Protein AF-A0AAJ7RXG4-F1 (afdb_monomer)

Radius of gyration: 23.68 Å; Cα contacts (8 Å, |Δi|>4): 28; chains: 1; bounding box: 60×57×59 Å

Mean predicted aligned error: 17.26 Å

Sequence (109 aa):
MSTLLSLLDLDSPRGDGVRIKSPKPQVDAIGSPKNNESSVVQSTYTDCRNLMRKAYARKGLDVSSIDILLASLAENTYKQYDSVVRKWCLFCDSNNLHIFNSVTSRRRG

pLDDT: mean 70.31, std 23.73, range [33.72, 97.75]

Secondary structure (DSSP, 8-state):
---------------------PPPP----------------------HHHHHHHHHHHTT--HHHHHHHHHTS-HHHHHHHHHHHHHHHHHHHHTT--TT---------

Foldseek 3Di:
DDDDPDDDDDDDDDDDDDDDDDDDDDDDDDDDDDDDDPPLPLPPDDAQLVVQLVLVVVVVDDNVVSVVVSVPDDPVNRVVSRVVLNVLSVVCVVVVHDSNDDPPPPPDD

Solvent-accessible surface area (backbone atoms only — not comparable to full-atom values): 7680 Å² total; per-residue (Å²): 134,86,80,85,91,84,80,81,78,93,81,87,84,81,86,82,87,82,80,88,81,85,81,81,90,82,89,81,82,90,88,82,89,90,78,94,67,85,71,77,74,79,69,73,87,84,52,52,65,62,50,50,50,53,54,43,46,76,71,69,50,53,69,70,58,48,52,53,58,56,67,71,53,51,72,68,56,50,57,57,45,34,58,55,48,51,52,50,47,54,51,22,63,77,65,77,44,56,88,89,58,77,84,74,81,75,79,81,124

Structure (mmCIF, N/CA/C/O backbone):
data_AF-A0AAJ7RXG4-F1
#
_entry.id   AF-A0AAJ7RXG4-F1
#
loop_
_atom_site.group_PDB
_atom_site.id
_atom_site.type_symbol
_atom_site.label_atom_id
_atom_site.label_alt_id
_atom_site.label_comp_id
_atom_site.label_asym_id
_atom_site.label_entity_id
_atom_site.label_seq_id
_atom_site.pdbx_PDB_ins_code
_atom_site.Cartn_x
_atom_site.Cartn_y
_atom_site.Cartn_z
_atom_site.occupancy
_atom_site.B_iso_or_equiv
_atom_site.auth_seq_id
_atom_site.auth_comp_id
_atom_site.auth_asym_id
_atom_site.auth_atom_id
_atom_site.pdbx_PDB_model_num
ATOM 1 N N . MET A 1 1 ? -14.995 27.131 38.176 1.00 43.25 1 MET A N 1
ATOM 2 C CA . MET A 1 1 ? -14.536 27.555 36.838 1.00 43.25 1 MET A CA 1
ATOM 3 C C . MET A 1 1 ? -14.743 26.358 35.908 1.00 43.25 1 MET A C 1
ATOM 5 O O . MET A 1 1 ? -13.931 25.450 35.941 1.00 43.25 1 MET A O 1
ATOM 9 N N . SER A 1 2 ? -15.961 26.119 35.402 1.00 40.09 2 SER A N 1
ATOM 10 C CA . SER A 1 2 ? -16.450 26.601 34.086 1.00 40.09 2 SER A CA 1
ATOM 11 C C . SER A 1 2 ? -15.455 26.293 32.958 1.00 40.09 2 SER A C 1
ATOM 13 O O . SER A 1 2 ? -14.318 26.729 33.053 1.00 40.09 2 SER A O 1
ATOM 15 N N . THR A 1 3 ? -15.786 25.589 31.873 1.00 40.88 3 THR A N 1
ATOM 16 C CA . THR A 1 3 ? -17.107 25.255 31.311 1.00 40.88 3 THR A CA 1
ATOM 17 C C . THR A 1 3 ? -16.934 24.196 30.206 1.00 40.88 3 THR A C 1
ATOM 19 O O . THR A 1 3 ? -16.034 24.322 29.387 1.00 40.88 3 THR A O 1
ATOM 22 N N . LEU A 1 4 ? -17.853 23.225 30.178 1.00 40.03 4 LEU A N 1
ATOM 23 C CA . LEU A 1 4 ? -18.552 22.699 28.991 1.00 40.03 4 LEU A CA 1
ATOM 24 C C . LEU A 1 4 ? -17.734 22.091 27.831 1.00 40.03 4 LEU A C 1
ATOM 26 O O . LEU A 1 4 ? -17.348 22.784 26.896 1.00 40.03 4 LEU A O 1
ATOM 30 N N . LEU A 1 5 ? -17.703 20.755 27.781 1.00 43.31 5 LEU A N 1
ATOM 31 C CA . LEU A 1 5 ? -17.944 20.034 26.526 1.00 43.31 5 LEU A CA 1
ATOM 32 C C . LEU A 1 5 ? -19.260 19.255 26.659 1.00 43.31 5 LEU A C 1
ATOM 34 O O . LEU A 1 5 ? -19.288 18.081 27.015 1.00 43.31 5 LEU A O 1
ATOM 38 N N . SER A 1 6 ? -20.356 19.963 26.402 1.00 49.28 6 SER A N 1
ATOM 39 C CA . SER A 1 6 ? -21.648 19.383 26.041 1.00 49.28 6 SER A CA 1
ATOM 40 C C . SER A 1 6 ? -21.766 19.472 24.522 1.00 49.28 6 SER A C 1
ATOM 42 O O . SER A 1 6 ? -22.043 20.557 24.029 1.00 49.28 6 SER A O 1
ATOM 44 N N . LEU A 1 7 ? -21.509 18.382 23.796 1.00 43.09 7 LEU A N 1
ATOM 45 C CA . LEU A 1 7 ? -21.847 18.153 22.377 1.00 43.09 7 LEU A CA 1
ATOM 46 C C . LEU A 1 7 ? -21.646 16.641 22.118 1.00 43.09 7 LEU A C 1
ATOM 48 O O . LEU A 1 7 ? -20.584 16.134 22.457 1.00 43.09 7 LEU A O 1
ATOM 52 N N . LEU A 1 8 ? -22.533 15.837 21.536 1.00 47.38 8 LEU A N 1
ATOM 53 C CA . LEU A 1 8 ? -23.825 16.030 20.884 1.00 47.38 8 LEU A CA 1
ATOM 54 C C . LEU A 1 8 ? -24.497 14.646 20.768 1.00 47.38 8 LEU A C 1
ATOM 56 O O . LEU A 1 8 ? -23.826 13.638 20.553 1.00 47.38 8 LEU A O 1
ATOM 60 N N . ASP A 1 9 ? -25.812 14.677 20.932 1.00 43.00 9 ASP A N 1
ATOM 61 C CA . ASP A 1 9 ? -26.889 13.784 20.499 1.00 43.00 9 ASP A CA 1
ATOM 62 C C . ASP A 1 9 ? -26.617 12.385 19.913 1.00 43.00 9 ASP A C 1
ATOM 64 O O . ASP A 1 9 ? -26.064 12.188 18.831 1.00 43.00 9 ASP A O 1
ATOM 68 N N . LEU A 1 10 ? -27.234 11.418 20.601 1.00 44.62 10 LEU A N 1
ATOM 69 C CA . LEU A 1 10 ? -27.997 10.332 19.991 1.00 44.62 10 LEU A CA 1
ATOM 70 C C . LEU A 1 10 ? -28.967 10.910 18.940 1.00 44.62 10 LEU A C 1
ATOM 72 O O . LEU A 1 10 ? -29.930 11.572 19.310 1.00 44.62 10 LEU A O 1
ATOM 76 N N . ASP A 1 11 ? -28.796 10.563 17.667 1.00 33.72 11 ASP A N 1
ATOM 77 C CA . ASP A 1 11 ? -29.942 10.144 16.862 1.00 33.72 11 ASP A CA 1
ATOM 78 C C . ASP A 1 11 ? -29.513 9.158 15.776 1.00 33.72 11 ASP A C 1
ATOM 80 O O . ASP A 1 11 ? -28.559 9.358 15.024 1.00 33.72 11 ASP A O 1
ATOM 84 N N . SER A 1 12 ? -30.243 8.055 15.735 1.00 49.59 12 SER A N 1
ATOM 85 C CA . SER A 1 12 ? -30.203 7.057 14.685 1.00 49.59 12 SER A CA 1
ATOM 86 C C . SER A 1 12 ? -31.565 7.099 14.014 1.00 49.59 12 SER A C 1
ATOM 88 O O . SER A 1 12 ? -32.543 6.694 14.647 1.00 49.59 12 SER A O 1
ATOM 90 N N . PRO A 1 13 ? -31.647 7.468 12.728 1.00 48.03 13 PRO A N 1
ATOM 91 C CA . PRO A 1 13 ? -32.799 7.117 11.929 1.00 48.03 13 PRO A CA 1
ATOM 92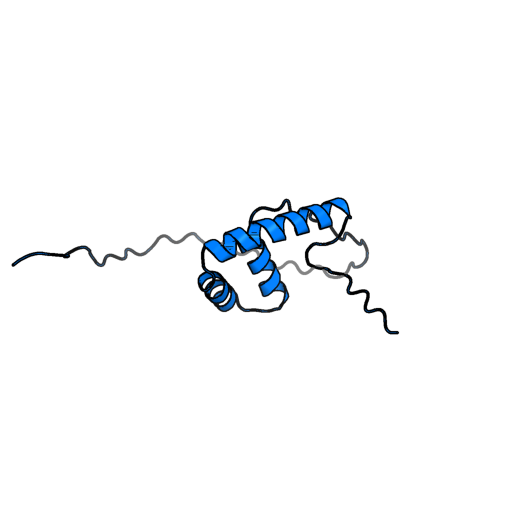 C C . PRO A 1 13 ? -32.467 5.995 10.949 1.00 48.03 13 PRO A C 1
ATOM 94 O O . PRO A 1 13 ? -31.557 6.040 10.121 1.00 48.03 13 PRO A O 1
ATOM 97 N N . ARG A 1 14 ? -33.287 4.963 11.109 1.00 39.12 14 ARG A N 1
ATOM 98 C CA . ARG A 1 14 ? -33.519 3.810 10.251 1.00 39.12 14 ARG A CA 1
ATOM 99 C C . ARG A 1 14 ? -33.932 4.224 8.837 1.00 39.12 14 ARG A C 1
ATOM 101 O O . ARG A 1 14 ? -34.779 5.093 8.684 1.00 39.12 14 ARG A O 1
ATOM 108 N N . GLY A 1 15 ? -33.507 3.404 7.877 1.00 38.25 15 GLY A N 1
ATOM 109 C CA . GLY A 1 15 ? -34.351 2.965 6.766 1.00 38.25 15 GLY A CA 1
ATOM 110 C C . GLY A 1 15 ? -34.218 3.752 5.470 1.00 38.25 15 GLY A C 1
ATOM 111 O O . GLY A 1 15 ? -34.704 4.863 5.371 1.00 38.25 15 GLY A O 1
ATOM 112 N N . ASP A 1 16 ? -33.679 3.094 4.445 1.00 40.72 16 ASP A N 1
ATOM 113 C CA . ASP A 1 16 ? -34.466 2.878 3.232 1.00 40.72 16 ASP A CA 1
ATOM 114 C C . ASP A 1 16 ? -34.003 1.604 2.523 1.00 40.72 16 ASP A C 1
ATOM 116 O O . ASP A 1 16 ? -32.834 1.408 2.187 1.00 40.72 16 ASP A O 1
ATOM 120 N N . GLY A 1 17 ? -34.948 0.677 2.380 1.00 39.00 17 GLY A N 1
ATOM 121 C CA . GLY A 1 17 ? -34.746 -0.596 1.716 1.00 39.00 17 GLY A CA 1
ATOM 122 C C . GLY A 1 17 ? -34.742 -0.431 0.203 1.00 39.00 17 GLY A C 1
ATOM 123 O O . GLY A 1 17 ? -35.664 0.140 -0.372 1.00 39.00 17 GLY A O 1
ATOM 124 N N . VAL A 1 18 ? -33.760 -1.039 -0.463 1.00 40.97 18 VAL A N 1
ATOM 125 C CA . VAL A 1 18 ? -33.812 -1.265 -1.910 1.00 40.97 18 VAL A CA 1
ATOM 126 C C . VAL A 1 18 ? -33.827 -2.763 -2.196 1.00 40.97 18 VAL A C 1
ATOM 128 O O . VAL A 1 18 ? -32.827 -3.471 -2.194 1.00 40.97 18 VAL A O 1
ATOM 131 N N . ARG A 1 19 ? -35.068 -3.207 -2.383 1.00 42.22 19 ARG A N 1
ATOM 132 C CA . ARG A 1 19 ? -35.603 -4.293 -3.207 1.00 42.22 19 ARG A CA 1
ATOM 133 C C . ARG A 1 19 ? -34.622 -5.264 -3.885 1.00 42.22 19 ARG A C 1
ATOM 135 O O . ARG A 1 19 ? -33.935 -4.957 -4.853 1.00 42.22 19 ARG A O 1
ATOM 142 N N . ILE A 1 20 ? -34.790 -6.510 -3.455 1.00 38.28 20 ILE A N 1
ATOM 143 C CA . ILE A 1 20 ? -34.426 -7.781 -4.081 1.00 38.28 20 ILE A CA 1
ATOM 144 C C . ILE A 1 20 ? -34.809 -7.825 -5.571 1.00 38.28 20 ILE A C 1
ATOM 146 O O . ILE A 1 20 ? -35.974 -7.628 -5.929 1.00 38.28 20 ILE A O 1
ATOM 150 N N . LYS A 1 21 ? -33.861 -8.248 -6.414 1.00 39.31 21 LYS A N 1
ATOM 151 C CA . LYS A 1 21 ? -34.142 -9.166 -7.526 1.00 39.31 21 LYS A CA 1
ATOM 152 C C . LYS A 1 21 ? -33.101 -10.281 -7.529 1.00 39.31 21 LYS A C 1
ATOM 154 O O . LYS A 1 21 ? -31.976 -10.091 -7.971 1.00 39.31 21 LYS A O 1
ATOM 159 N N . SER A 1 22 ? -33.506 -11.445 -7.035 1.00 39.97 22 SER A N 1
ATOM 160 C CA . SER A 1 22 ? -32.857 -12.724 -7.311 1.00 39.97 22 SER A CA 1
ATOM 161 C C . SER A 1 22 ? -33.079 -13.104 -8.779 1.00 39.97 22 SER A C 1
ATOM 163 O O . SER A 1 22 ? -34.223 -13.064 -9.237 1.00 39.97 22 SER A O 1
ATOM 165 N N . PRO A 1 23 ? -32.047 -13.566 -9.493 1.00 36.88 23 PRO A N 1
ATOM 166 C CA . PRO A 1 23 ? -32.228 -14.507 -10.590 1.00 36.88 23 PRO A CA 1
ATOM 167 C C . PRO A 1 23 ? -31.989 -15.937 -10.087 1.00 36.88 23 PRO A C 1
ATOM 169 O O . PRO A 1 23 ? -31.020 -16.216 -9.385 1.00 36.88 23 PRO A O 1
ATOM 172 N N . LYS A 1 24 ? -32.925 -16.829 -10.422 1.00 38.56 24 LYS A N 1
ATOM 173 C CA . LYS A 1 24 ? -32.872 -18.282 -10.196 1.00 38.56 24 LYS A CA 1
ATOM 174 C C . LYS A 1 24 ? -31.747 -18.945 -11.021 1.00 38.56 24 LYS A C 1
ATOM 176 O O . LYS A 1 24 ? -31.316 -18.362 -12.013 1.00 38.56 24 LYS A O 1
ATOM 181 N N . PRO A 1 25 ? -31.295 -20.152 -10.631 1.00 43.06 25 PRO A N 1
ATOM 182 C CA . PRO A 1 25 ? -30.120 -20.811 -11.195 1.00 43.06 25 PRO A CA 1
ATOM 183 C C . PRO A 1 25 ? -30.421 -21.425 -12.568 1.00 43.06 25 PRO A C 1
ATOM 185 O O . PRO A 1 25 ? -31.416 -22.132 -12.720 1.00 43.06 25 PRO A O 1
ATOM 188 N N . GLN A 1 26 ? -29.537 -21.204 -13.542 1.00 39.12 26 GLN A N 1
ATOM 189 C CA . GLN A 1 26 ? -29.452 -22.034 -1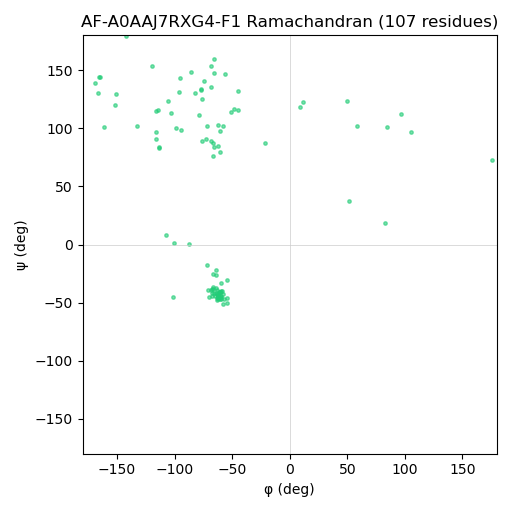4.745 1.00 39.12 26 GLN A CA 1
ATOM 190 C C . GLN A 1 26 ? -28.250 -22.965 -14.607 1.00 39.12 26 GLN A C 1
ATOM 192 O O . GLN A 1 26 ? -27.103 -22.530 -14.518 1.00 39.12 26 GLN A O 1
ATOM 197 N N . VAL A 1 27 ? -28.565 -24.253 -14.510 1.00 50.97 27 VAL A N 1
ATOM 198 C CA . VAL A 1 27 ? -27.634 -25.374 -14.528 1.00 50.97 27 VAL A CA 1
ATOM 199 C C . VAL A 1 27 ? -27.558 -25.884 -15.961 1.00 50.97 27 VAL A C 1
ATOM 201 O O . VAL A 1 27 ? -28.411 -26.653 -16.376 1.00 50.97 27 VAL A O 1
ATOM 204 N N . ASP A 1 28 ? -26.537 -25.473 -16.704 1.00 41.56 28 ASP A N 1
ATOM 205 C CA . ASP A 1 28 ? -26.146 -26.165 -17.931 1.00 41.56 28 ASP A CA 1
ATOM 206 C C . ASP A 1 28 ? -24.743 -26.723 -17.718 1.00 41.56 28 ASP A C 1
ATOM 208 O O . ASP A 1 28 ? -23.774 -26.010 -17.447 1.00 41.56 28 ASP A O 1
ATOM 212 N N . ALA A 1 29 ? -24.676 -28.048 -17.718 1.00 46.88 29 ALA A N 1
ATOM 213 C CA . ALA A 1 29 ? -23.483 -28.808 -17.431 1.00 46.88 29 ALA A CA 1
ATOM 214 C C . ALA A 1 29 ? -22.625 -28.987 -18.696 1.00 46.88 29 ALA A C 1
ATOM 216 O O . ALA A 1 29 ? -23.142 -29.197 -19.788 1.00 46.88 29 ALA A O 1
ATOM 217 N N . ILE A 1 30 ? -21.311 -29.054 -18.456 1.00 43.00 30 ILE A N 1
ATOM 218 C CA . ILE A 1 30 ? -20.274 -29.731 -19.254 1.00 43.00 30 ILE A CA 1
ATOM 219 C C . ILE A 1 30 ? -19.704 -28.933 -20.438 1.00 43.00 30 ILE A C 1
ATOM 221 O O . ILE A 1 30 ? -20.225 -28.914 -21.546 1.00 43.00 30 ILE A O 1
ATOM 225 N N . GLY A 1 31 ? -18.513 -28.378 -20.191 1.00 35.09 31 GLY A N 1
ATOM 226 C CA . GLY A 1 31 ? -17.611 -27.862 -21.216 1.00 35.09 31 GLY A CA 1
ATOM 22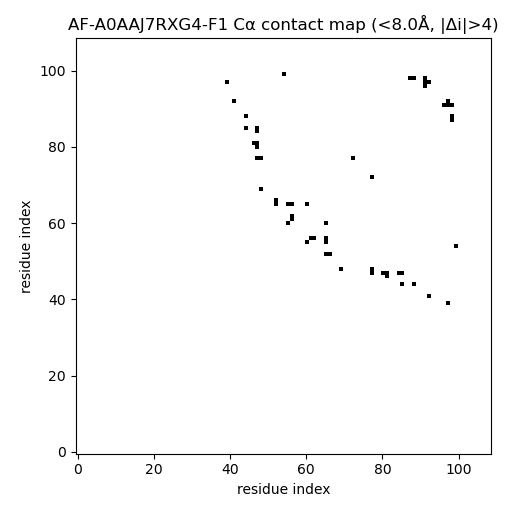7 C C . GLY A 1 31 ? -16.372 -27.191 -20.621 1.00 35.09 31 GLY A C 1
ATOM 228 O O . GLY A 1 31 ? -16.247 -25.976 -2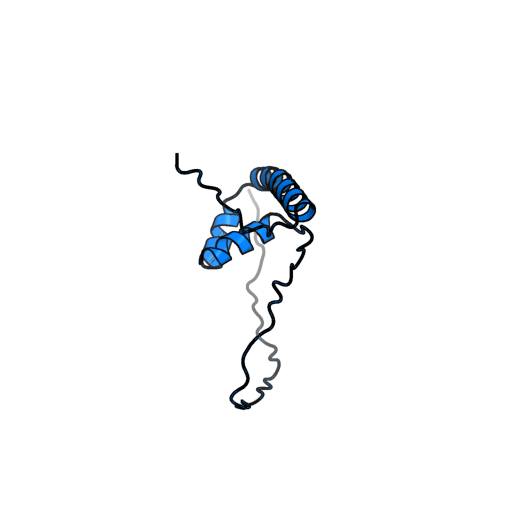0.642 1.00 35.09 31 GLY A O 1
ATOM 229 N N . SER A 1 32 ? -15.446 -27.971 -20.069 1.00 40.62 32 SER A N 1
ATOM 230 C CA . SER A 1 32 ? -14.043 -27.557 -19.893 1.00 40.62 32 SER A CA 1
ATOM 231 C C . SER A 1 32 ? -13.175 -28.542 -20.684 1.00 40.62 32 SER A C 1
ATOM 233 O O . SER A 1 32 ? -13.602 -29.694 -20.792 1.00 40.62 32 SER A O 1
ATOM 235 N N . PRO A 1 33 ? -11.965 -28.189 -21.176 1.00 50.38 33 PRO A N 1
ATOM 236 C CA . PRO A 1 33 ? -11.124 -27.076 -20.714 1.00 50.38 33 PRO A CA 1
ATOM 237 C C . PRO A 1 33 ? -10.353 -26.301 -21.821 1.00 50.38 33 PRO A C 1
ATOM 239 O O . PRO A 1 33 ? -10.294 -26.711 -22.975 1.00 50.38 33 PRO A O 1
ATOM 242 N N . LYS A 1 34 ? -9.610 -25.279 -21.361 1.00 41.81 34 LYS A N 1
ATOM 243 C CA . LYS A 1 34 ? -8.352 -24.704 -21.900 1.00 41.81 34 LYS A CA 1
ATOM 244 C C . LYS A 1 34 ? -8.437 -23.354 -22.616 1.00 41.81 34 LYS A C 1
ATOM 246 O O . LYS A 1 34 ? -8.506 -23.290 -23.836 1.00 41.81 34 LYS A O 1
ATOM 251 N N . ASN A 1 35 ? -8.142 -22.311 -21.844 1.00 36.59 35 ASN A N 1
ATOM 252 C CA . ASN A 1 35 ? -7.171 -21.288 -22.223 1.00 36.59 35 ASN A CA 1
ATOM 253 C C . ASN A 1 35 ? -6.697 -20.502 -20.986 1.00 36.59 35 ASN A C 1
ATOM 255 O O . ASN A 1 35 ? -7.372 -19.657 -20.414 1.00 36.59 35 ASN A O 1
ATOM 259 N N . ASN A 1 36 ? -5.503 -20.893 -20.556 1.00 48.62 36 ASN A N 1
ATOM 260 C CA . ASN A 1 36 ? -4.428 -20.069 -20.024 1.00 48.62 36 ASN A CA 1
ATOM 261 C C . ASN A 1 36 ? -4.479 -18.583 -20.422 1.00 48.62 36 ASN A C 1
ATOM 263 O O . ASN A 1 36 ? -3.766 -18.151 -21.320 1.00 48.62 36 ASN A O 1
ATOM 267 N N . GLU A 1 37 ? -5.189 -17.775 -19.652 1.00 44.88 37 GLU A N 1
ATOM 268 C CA . GLU A 1 37 ? -4.832 -16.371 -19.500 1.00 44.88 37 GLU A CA 1
ATOM 269 C C . GLU A 1 37 ? -4.470 -16.147 -18.040 1.00 44.88 37 GLU A C 1
ATOM 271 O O . GLU A 1 37 ? -5.298 -15.822 -17.189 1.00 44.88 37 GLU A O 1
ATOM 276 N N . SER A 1 38 ? -3.178 -16.305 -17.739 1.00 48.94 38 SER A N 1
ATOM 277 C CA . SER A 1 38 ? -2.564 -15.473 -16.714 1.00 48.94 38 SER A CA 1
ATOM 278 C C . SER A 1 38 ? -2.696 -14.036 -17.210 1.00 48.94 38 SER A C 1
ATOM 280 O O . SER A 1 38 ? -1.777 -13.497 -17.823 1.00 48.94 38 SER A O 1
ATOM 282 N N . SER A 1 39 ? -3.883 -13.455 -17.036 1.00 46.91 39 SER A N 1
ATOM 283 C CA . SER A 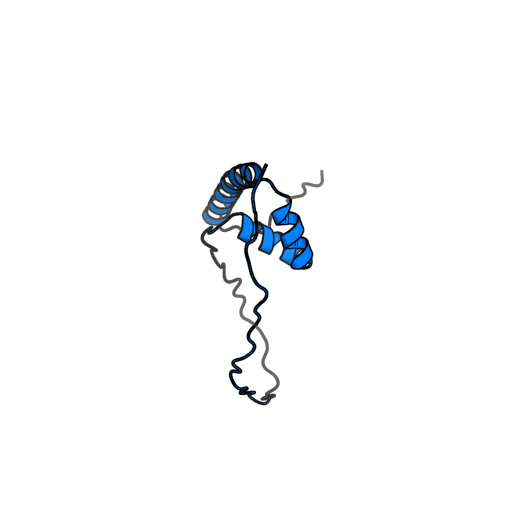1 39 ? -4.104 -12.038 -17.240 1.00 46.91 39 SER A CA 1
ATOM 284 C C . SER A 1 39 ? -3.127 -11.359 -16.297 1.00 46.91 39 SER A C 1
ATOM 286 O O . SER A 1 39 ? -3.287 -11.380 -15.072 1.00 46.91 39 SER A O 1
ATOM 288 N N . VAL A 1 40 ? -2.030 -10.870 -16.871 1.00 54.69 40 VAL A N 1
ATOM 289 C CA . VAL A 1 40 ? -1.114 -9.967 -16.202 1.00 54.69 40 VAL A CA 1
ATOM 290 C C . VAL A 1 40 ? -1.938 -8.707 -16.004 1.00 54.69 40 VAL A C 1
ATOM 292 O O . VAL A 1 40 ? -1.942 -7.802 -16.831 1.00 54.69 40 VAL A O 1
ATOM 295 N N . VAL A 1 41 ? -2.715 -8.686 -14.923 1.00 52.53 41 VAL A N 1
ATOM 296 C CA . VAL A 1 41 ? -3.303 -7.464 -14.404 1.00 52.53 41 VAL A CA 1
ATOM 297 C C . VAL A 1 41 ? -2.103 -6.660 -13.929 1.00 52.53 41 VAL A C 1
ATOM 299 O O . VAL A 1 41 ? -1.652 -6.807 -12.791 1.00 52.53 41 VAL A O 1
ATOM 302 N N . GLN A 1 42 ? -1.524 -5.886 -14.848 1.00 57.09 42 GLN A N 1
ATOM 303 C CA . GLN A 1 42 ? -0.542 -4.851 -14.564 1.00 57.09 42 GLN A CA 1
ATOM 304 C C . GLN A 1 42 ? -1.264 -3.828 -13.688 1.00 57.09 42 GLN A C 1
ATOM 306 O O . GLN A 1 42 ? -1.916 -2.892 -14.143 1.00 57.09 42 GLN A O 1
ATOM 311 N N . SER A 1 43 ? -1.265 -4.117 -12.391 1.00 53.50 43 SER A N 1
ATOM 312 C CA . SER A 1 43 ? -1.866 -3.295 -11.361 1.00 53.50 43 SER A CA 1
ATOM 313 C C . SER A 1 43 ? -0.974 -2.077 -11.207 1.00 53.50 43 SER A C 1
ATOM 315 O O . SER A 1 43 ? -0.055 -2.099 -10.391 1.00 53.50 43 SER A O 1
ATOM 317 N N . THR A 1 44 ? -1.262 -1.018 -11.963 1.00 62.94 44 THR A N 1
ATOM 318 C CA . THR A 1 44 ? -0.665 0.305 -11.769 1.00 62.94 44 THR A CA 1
ATOM 319 C C . THR A 1 44 ? -0.674 0.633 -10.280 1.00 62.94 44 THR A C 1
ATOM 321 O O . THR A 1 4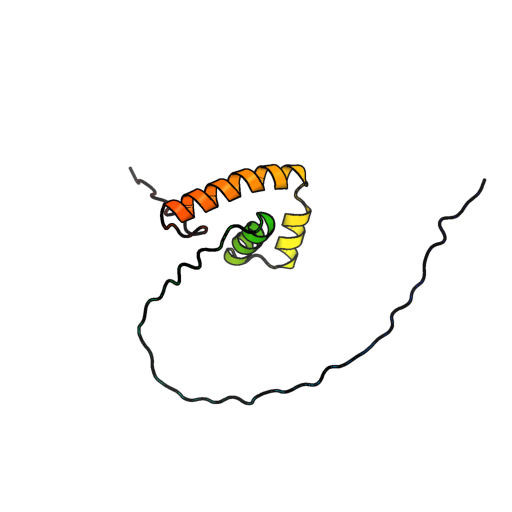4 ? -1.741 0.689 -9.658 1.00 62.94 44 THR A O 1
ATOM 324 N N . TYR A 1 45 ? 0.513 0.767 -9.688 1.00 71.38 45 TYR A N 1
ATOM 325 C CA . TYR A 1 45 ? 0.669 1.000 -8.258 1.00 71.38 45 TYR A CA 1
ATOM 326 C C . TYR A 1 45 ? -0.202 2.177 -7.803 1.00 71.38 45 TYR A C 1
ATOM 328 O O . TYR A 1 45 ? 0.015 3.308 -8.227 1.00 71.38 45 TYR A O 1
ATOM 336 N N . THR A 1 46 ? -1.203 1.905 -6.963 1.00 72.44 46 THR A N 1
ATOM 337 C CA . THR A 1 46 ? -2.148 2.935 -6.501 1.00 72.44 46 THR A CA 1
ATOM 338 C C . THR A 1 46 ? -1.815 3.411 -5.088 1.00 72.44 46 THR A C 1
ATOM 340 O O . THR A 1 46 ? -1.826 4.609 -4.835 1.00 72.44 46 THR A O 1
ATOM 343 N N . ASP A 1 47 ? -1.520 2.484 -4.168 1.00 84.75 47 ASP A N 1
ATOM 344 C CA . ASP A 1 47 ? -1.223 2.777 -2.759 1.00 84.75 47 ASP A CA 1
ATOM 345 C C . ASP A 1 47 ? -0.593 1.558 -2.051 1.00 84.75 47 ASP A C 1
ATOM 347 O O . ASP A 1 47 ? -0.982 0.406 -2.295 1.00 84.75 47 ASP A O 1
ATOM 351 N N . CYS A 1 48 ? 0.349 1.811 -1.137 1.00 92.44 48 CYS A N 1
ATOM 352 C CA . CYS A 1 48 ? 1.019 0.786 -0.341 1.00 92.44 48 CYS A CA 1
ATOM 353 C C . CYS A 1 48 ? 0.063 0.047 0.599 1.00 92.44 48 CYS A C 1
ATOM 355 O O . CYS A 1 48 ? 0.195 -1.171 0.744 1.00 92.44 4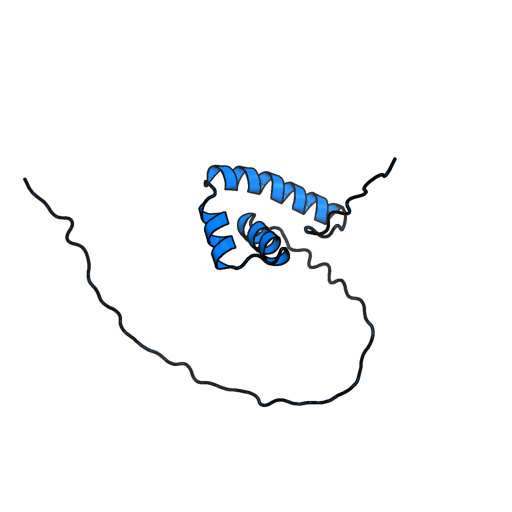8 CYS A O 1
ATOM 357 N N . ARG A 1 49 ? -0.928 0.730 1.198 1.00 93.00 49 ARG A N 1
ATOM 358 C CA . ARG A 1 49 ? -1.847 0.094 2.161 1.00 93.00 49 ARG A CA 1
ATOM 359 C C . ARG A 1 49 ? -2.726 -0.921 1.457 1.00 93.00 49 ARG A C 1
ATOM 361 O O . ARG A 1 49 ? -2.873 -2.050 1.920 1.00 93.00 49 ARG A O 1
ATOM 368 N N . ASN A 1 50 ? -3.247 -0.553 0.290 1.00 92.19 50 ASN A N 1
ATOM 369 C CA . ASN A 1 50 ? -4.000 -1.469 -0.562 1.00 92.19 50 ASN A CA 1
ATOM 370 C C . ASN A 1 50 ? -3.172 -2.684 -0.989 1.00 92.19 50 ASN A C 1
ATOM 372 O O . ASN A 1 50 ? -3.689 -3.805 -0.995 1.00 92.19 50 ASN A O 1
ATOM 376 N N . LEU A 1 51 ? -1.890 -2.494 -1.311 1.00 92.62 51 LEU A N 1
ATOM 377 C CA . LEU A 1 51 ? -1.021 -3.616 -1.648 1.00 92.62 51 LEU A CA 1
ATOM 378 C C . LEU A 1 51 ? -0.785 -4.539 -0.443 1.00 92.62 51 LEU A C 1
ATOM 380 O O . LEU A 1 51 ? -0.865 -5.758 -0.590 1.00 92.62 51 LEU A O 1
ATOM 384 N N . MET A 1 52 ? -0.564 -3.978 0.748 1.00 93.31 52 MET A N 1
ATOM 385 C CA . MET A 1 52 ? -0.428 -4.756 1.983 1.00 93.31 52 MET A CA 1
ATOM 386 C C . MET A 1 52 ? -1.713 -5.513 2.323 1.00 93.31 52 MET A C 1
ATOM 388 O O . MET A 1 52 ? -1.630 -6.702 2.628 1.00 93.31 52 MET A O 1
ATOM 392 N N . ARG A 1 53 ? -2.899 -4.894 2.186 1.00 95.12 53 ARG A N 1
ATOM 393 C CA . ARG A 1 53 ? -4.186 -5.598 2.354 1.00 95.12 53 ARG A CA 1
ATOM 394 C C . ARG A 1 53 ? -4.267 -6.818 1.451 1.00 95.12 53 ARG A C 1
ATOM 396 O O . ARG A 1 53 ? -4.536 -7.917 1.926 1.00 95.12 53 ARG A O 1
ATOM 403 N N . LYS A 1 54 ? -3.979 -6.646 0.157 1.00 93.38 54 LYS A N 1
ATOM 404 C CA . LYS A 1 54 ? -3.973 -7.750 -0.814 1.00 93.38 54 LYS A CA 1
ATOM 405 C C . LYS A 1 54 ? -2.949 -8.824 -0.434 1.00 93.38 54 LYS A C 1
ATOM 407 O O . LYS A 1 54 ? -3.254 -10.009 -0.539 1.00 93.38 54 LYS A O 1
ATOM 412 N N . ALA A 1 55 ? -1.761 -8.437 0.030 1.00 92.50 55 ALA A N 1
ATOM 413 C CA . ALA A 1 55 ? -0.725 -9.377 0.451 1.00 92.50 55 ALA A CA 1
ATOM 414 C C . ALA A 1 55 ? -1.165 -10.232 1.650 1.00 92.50 55 ALA A C 1
ATOM 416 O O . ALA A 1 55 ? -0.994 -11.450 1.621 1.00 92.50 55 ALA A O 1
ATOM 417 N N . TYR A 1 56 ? -1.752 -9.619 2.682 1.00 94.56 56 TYR A N 1
ATOM 418 C CA . TYR A 1 56 ? -2.240 -10.342 3.857 1.00 94.56 56 TYR A CA 1
ATOM 419 C C . TYR A 1 56 ? -3.485 -11.183 3.554 1.00 94.56 56 TYR A C 1
ATOM 421 O O . TYR A 1 56 ? -3.552 -12.332 3.986 1.00 94.56 56 TYR A O 1
ATOM 429 N N . ALA A 1 57 ? -4.411 -10.680 2.733 1.00 94.56 57 ALA A N 1
ATOM 430 C CA . ALA A 1 57 ? -5.579 -11.444 2.293 1.00 94.56 57 ALA A CA 1
ATOM 431 C C . ALA A 1 57 ? -5.169 -12.709 1.520 1.00 94.56 57 ALA A C 1
ATOM 433 O O . ALA A 1 57 ? -5.694 -13.791 1.763 1.00 94.56 57 ALA A O 1
ATOM 434 N N . ARG A 1 58 ? -4.150 -12.619 0.651 1.00 93.12 58 ARG A N 1
ATOM 435 C CA . ARG A 1 58 ? -3.580 -13.787 -0.052 1.00 93.12 58 ARG A CA 1
ATOM 436 C C . ARG A 1 58 ? -2.931 -14.809 0.884 1.00 93.12 58 ARG A C 1
ATOM 438 O O . ARG A 1 58 ? -2.778 -15.960 0.492 1.00 93.12 58 ARG A O 1
ATOM 445 N N . LYS A 1 59 ? -2.537 -14.397 2.092 1.00 92.62 59 LYS A N 1
ATOM 446 C CA . LYS A 1 59 ? -2.027 -15.284 3.149 1.00 92.62 59 LYS A CA 1
ATOM 447 C C . LYS A 1 59 ? -3.138 -15.871 4.030 1.00 92.62 59 LYS A C 1
ATOM 449 O O . LYS A 1 59 ? -2.824 -16.634 4.936 1.00 92.62 59 LYS A O 1
ATOM 454 N N . GLY A 1 60 ? -4.404 -15.540 3.768 1.00 95.19 60 GLY A N 1
ATOM 455 C CA . GLY A 1 60 ? -5.555 -16.067 4.502 1.00 95.19 60 GLY A CA 1
ATOM 456 C C . GLY A 1 60 ? -5.858 -15.344 5.814 1.00 95.19 60 GLY A C 1
ATOM 457 O O . GLY A 1 60 ? -6.542 -15.912 6.659 1.00 95.19 60 GLY A O 1
ATOM 458 N N . LEU A 1 61 ? -5.350 -14.122 6.013 1.00 96.56 61 LEU A N 1
ATOM 459 C CA . LEU A 1 61 ? -5.732 -13.324 7.180 1.00 96.56 61 LEU A CA 1
ATOM 460 C C . LEU A 1 61 ? -7.149 -12.769 7.003 1.00 96.56 61 LEU A C 1
ATOM 462 O O . LEU A 1 61 ? -7.512 -12.322 5.913 1.00 96.56 61 LEU A O 1
ATOM 466 N N . ASP A 1 62 ? -7.913 -12.760 8.094 1.00 96.88 62 ASP A N 1
ATOM 467 C CA . ASP A 1 62 ? -9.237 -12.144 8.128 1.00 96.88 62 ASP A CA 1
ATOM 468 C C . ASP A 1 62 ? -9.159 -10.621 7.938 1.00 96.88 62 ASP A C 1
ATOM 470 O O . ASP A 1 62 ? -8.206 -9.973 8.381 1.00 96.88 62 ASP A O 1
ATOM 474 N N . VAL A 1 63 ? -10.186 -10.041 7.313 1.00 95.25 63 VAL A N 1
ATOM 475 C CA . VAL A 1 63 ? -10.241 -8.607 6.990 1.00 95.25 63 VAL A CA 1
ATOM 476 C C . VAL A 1 63 ? -10.116 -7.750 8.250 1.00 95.25 63 VAL A C 1
ATOM 478 O O . VAL A 1 63 ? -9.337 -6.798 8.252 1.00 95.25 63 VAL A O 1
ATOM 481 N N . SER A 1 64 ? -10.786 -8.124 9.346 1.00 97.12 64 SER A N 1
ATOM 482 C CA . SER A 1 64 ? -10.7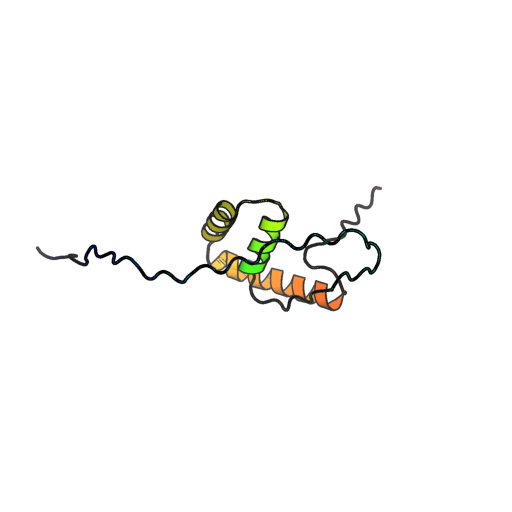08 -7.364 10.600 1.00 97.12 64 SER A CA 1
ATOM 483 C C . SER A 1 64 ? -9.288 -7.348 11.171 1.00 97.12 64 SER A C 1
ATOM 485 O O . SER A 1 64 ? -8.795 -6.314 11.620 1.00 97.12 64 SER A O 1
ATOM 487 N N . SER A 1 65 ? -8.586 -8.480 11.080 1.00 97.75 65 SER A N 1
ATOM 488 C CA . SER A 1 65 ? -7.199 -8.605 11.532 1.00 97.75 65 SER A CA 1
ATOM 489 C C . SER A 1 65 ? -6.253 -7.773 10.668 1.00 97.75 65 SER A C 1
ATOM 491 O O . SER A 1 65 ? -5.332 -7.148 11.188 1.00 97.75 65 SER A O 1
ATOM 493 N N . ILE A 1 66 ? -6.489 -7.730 9.354 1.00 97.75 66 ILE A N 1
ATOM 494 C CA . ILE A 1 66 ? -5.718 -6.900 8.422 1.00 97.75 66 ILE A CA 1
ATOM 495 C C . ILE A 1 66 ? -5.885 -5.420 8.764 1.00 97.75 66 ILE A C 1
ATOM 497 O O . ILE A 1 66 ? -4.890 -4.699 8.812 1.00 97.75 66 ILE A O 1
ATOM 501 N N . ASP A 1 67 ? -7.108 -4.967 9.026 1.00 95.94 67 ASP A N 1
ATOM 502 C CA . ASP A 1 67 ? -7.360 -3.563 9.347 1.00 95.94 67 ASP A CA 1
ATOM 503 C C . ASP A 1 67 ? -6.731 -3.161 10.686 1.00 95.94 67 ASP A C 1
ATOM 505 O O . ASP A 1 67 ? -6.125 -2.094 10.766 1.00 95.94 67 ASP A O 1
ATOM 509 N N . ILE A 1 68 ? -6.764 -4.035 11.700 1.00 97.56 68 ILE A N 1
ATOM 510 C CA . ILE A 1 68 ? -6.054 -3.815 12.972 1.00 97.56 68 ILE A CA 1
ATOM 511 C C . ILE A 1 68 ? -4.536 -3.740 12.747 1.00 97.56 68 ILE A C 1
ATOM 513 O O . ILE A 1 68 ? -3.881 -2.820 13.240 1.00 97.56 68 ILE A O 1
ATOM 517 N N . LEU A 1 69 ? -3.963 -4.671 11.974 1.00 96.00 69 LEU A N 1
ATOM 518 C CA . LEU A 1 69 ? -2.532 -4.676 11.651 1.00 96.00 69 LEU A CA 1
ATOM 519 C C . LEU A 1 69 ? -2.116 -3.393 10.933 1.00 96.00 69 LEU A C 1
ATOM 521 O O . LEU A 1 69 ? -1.106 -2.786 11.284 1.00 96.00 69 LEU A O 1
ATOM 525 N N . LEU A 1 70 ? -2.903 -2.951 9.956 1.00 95.06 70 LEU A N 1
ATOM 526 C CA . LEU A 1 70 ? -2.643 -1.710 9.242 1.00 95.06 70 LEU A CA 1
ATOM 527 C C . LEU A 1 70 ? -2.818 -0.486 10.154 1.00 95.06 70 LEU A C 1
ATOM 529 O O . LEU A 1 70 ? -1.983 0.417 10.125 1.00 95.06 70 LEU A O 1
ATOM 533 N N . ALA A 1 71 ? -3.835 -0.447 11.008 1.00 95.44 71 ALA A N 1
ATOM 534 C CA . ALA A 1 71 ? -4.020 0.652 11.955 1.00 95.44 71 ALA A CA 1
ATOM 535 C C . ALA A 1 71 ? -2.880 0.762 12.987 1.00 95.44 71 ALA A C 1
ATOM 537 O O . ALA A 1 71 ? -2.615 1.852 13.486 1.00 95.44 71 ALA A O 1
ATOM 538 N N . SER A 1 72 ? -2.184 -0.341 13.285 1.00 96.38 72 SER A N 1
ATOM 539 C CA . SER A 1 72 ? -1.046 -0.355 14.218 1.00 96.38 72 SER A CA 1
ATOM 540 C C . SER A 1 72 ? 0.223 0.318 13.676 1.00 96.38 72 SER A C 1
ATOM 542 O O . SER A 1 72 ? 1.123 0.659 14.444 1.00 96.38 72 SER A O 1
ATOM 544 N N . LEU A 1 73 ? 0.310 0.519 12.358 1.00 95.06 73 LEU A N 1
ATOM 545 C CA . LEU A 1 73 ? 1.457 1.157 11.721 1.00 95.06 73 LEU A CA 1
ATOM 546 C C . LEU A 1 73 ? 1.340 2.681 11.813 1.00 95.06 73 LEU A C 1
ATOM 548 O O . LEU A 1 73 ? 0.329 3.272 11.433 1.00 95.06 73 LEU A O 1
ATOM 552 N N . ALA A 1 74 ? 2.415 3.330 12.255 1.00 96.19 74 ALA A N 1
ATOM 553 C CA . ALA A 1 74 ? 2.497 4.782 12.264 1.00 96.19 74 ALA A CA 1
ATOM 554 C C . ALA A 1 74 ? 2.565 5.356 10.834 1.00 96.19 74 ALA A C 1
ATOM 556 O O . ALA A 1 74 ? 3.075 4.732 9.900 1.00 96.19 74 ALA A O 1
ATOM 557 N N . GLU A 1 75 ? 2.103 6.597 10.658 1.00 93.12 75 GLU A N 1
ATOM 558 C CA . GLU A 1 75 ? 2.077 7.264 9.347 1.00 93.12 75 GLU A CA 1
ATOM 559 C C . GLU A 1 75 ? 3.478 7.398 8.719 1.00 93.12 75 GLU A C 1
ATOM 561 O O . GLU A 1 75 ? 3.649 7.314 7.503 1.00 93.12 75 GLU A O 1
ATOM 566 N N . ASN A 1 76 ? 4.516 7.569 9.542 1.00 94.88 76 ASN A N 1
ATOM 567 C CA . ASN A 1 76 ? 5.899 7.607 9.064 1.00 94.88 76 ASN A CA 1
ATOM 568 C C . ASN A 1 76 ? 6.361 6.247 8.506 1.00 94.88 76 ASN A C 1
ATOM 570 O O . ASN A 1 76 ? 7.056 6.218 7.490 1.00 94.88 76 ASN A O 1
ATOM 574 N N . THR A 1 77 ? 5.933 5.136 9.107 1.00 94.38 77 THR A N 1
ATOM 575 C CA . THR A 1 77 ? 6.189 3.777 8.628 1.00 94.38 77 THR A CA 1
ATOM 576 C C . THR A 1 77 ? 5.527 3.567 7.273 1.00 94.38 77 THR A C 1
ATOM 578 O O . THR A 1 77 ? 6.169 3.055 6.358 1.00 94.38 77 THR A O 1
ATOM 581 N N . TYR A 1 78 ? 4.297 4.061 7.090 1.00 93.50 78 TYR A N 1
ATOM 582 C CA . TYR A 1 78 ? 3.633 4.032 5.787 1.00 93.50 78 TYR A CA 1
ATOM 583 C C . TYR A 1 78 ? 4.405 4.780 4.708 1.00 93.50 78 TYR A C 1
ATOM 585 O O . TYR A 1 78 ? 4.604 4.234 3.629 1.00 93.50 78 TYR A O 1
ATOM 593 N N . LYS A 1 79 ? 4.904 5.986 4.994 1.00 91.81 79 LYS A N 1
ATOM 594 C CA . LYS A 1 79 ? 5.709 6.753 4.026 1.00 91.81 79 LYS A CA 1
ATOM 595 C C . LYS A 1 79 ? 6.991 6.022 3.622 1.00 91.81 79 LYS A C 1
ATOM 597 O O . LYS A 1 79 ? 7.360 6.022 2.448 1.00 91.81 79 LYS A O 1
ATOM 602 N N . GLN A 1 80 ? 7.666 5.388 4.581 1.00 93.25 80 GLN A N 1
ATOM 603 C CA . GLN A 1 80 ? 8.859 4.585 4.300 1.00 93.25 80 GLN A CA 1
ATOM 604 C C . GLN A 1 80 ? 8.515 3.373 3.430 1.00 93.25 80 GLN A C 1
ATOM 606 O O . GLN A 1 80 ? 9.210 3.093 2.450 1.00 93.25 80 GLN A O 1
ATOM 611 N N . TYR A 1 81 ? 7.423 2.683 3.756 1.00 93.81 81 TYR A N 1
ATOM 612 C CA . TYR A 1 81 ? 6.977 1.516 3.008 1.00 93.81 81 TYR A CA 1
ATOM 613 C C . TYR A 1 81 ? 6.491 1.891 1.604 1.00 93.81 81 TYR A C 1
ATOM 615 O O . TYR A 1 81 ? 6.845 1.191 0.661 1.00 93.81 81 TYR A O 1
ATOM 623 N N . ASP A 1 82 ? 5.781 3.010 1.423 1.00 93.00 82 ASP A N 1
ATOM 624 C CA . ASP A 1 82 ? 5.315 3.491 0.112 1.00 93.00 82 ASP A CA 1
ATOM 625 C C . ASP A 1 82 ? 6.463 3.627 -0.887 1.00 93.00 82 ASP A C 1
ATOM 627 O O . ASP A 1 82 ? 6.382 3.117 -2.003 1.00 93.00 82 ASP A O 1
ATOM 631 N N . SER A 1 83 ? 7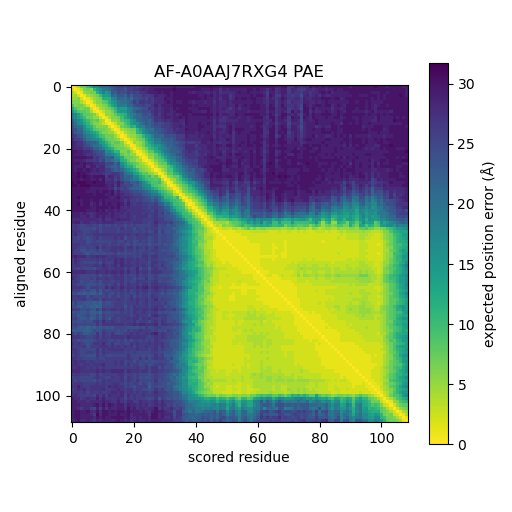.576 4.231 -0.464 1.00 92.62 83 SER A N 1
ATOM 632 C CA . SER A 1 83 ? 8.754 4.406 -1.319 1.00 92.62 83 SER A CA 1
ATOM 633 C C . SER A 1 83 ? 9.341 3.070 -1.786 1.00 92.62 83 SER A C 1
ATOM 635 O O . SER A 1 83 ? 9.622 2.885 -2.974 1.00 92.62 83 SER A O 1
ATOM 637 N N . VAL A 1 84 ? 9.505 2.113 -0.869 1.00 92.00 84 VAL A N 1
ATOM 638 C CA . VAL A 1 84 ? 10.088 0.797 -1.180 1.00 92.00 84 VAL A CA 1
ATOM 639 C C . VAL A 1 84 ? 9.132 -0.034 -2.030 1.00 92.00 84 VAL A C 1
ATOM 641 O O . VAL A 1 84 ? 9.543 -0.610 -3.037 1.00 92.00 84 VAL A O 1
ATOM 644 N N . VAL A 1 85 ? 7.853 -0.064 -1.661 1.00 92.50 85 VAL A N 1
ATOM 645 C CA . VAL A 1 85 ? 6.822 -0.809 -2.383 1.00 92.50 85 VAL A CA 1
ATOM 646 C C . VAL A 1 85 ? 6.670 -0.269 -3.800 1.00 92.50 85 VAL A C 1
ATOM 648 O O . VAL A 1 85 ? 6.645 -1.058 -4.740 1.00 92.50 85 VAL A O 1
ATOM 651 N N . ARG A 1 86 ? 6.648 1.053 -3.991 1.00 92.12 86 ARG A N 1
ATOM 652 C CA . ARG A 1 86 ? 6.604 1.669 -5.322 1.00 92.12 86 ARG A CA 1
ATOM 653 C C . ARG A 1 86 ? 7.781 1.228 -6.189 1.00 92.12 86 ARG A C 1
ATOM 655 O O . ARG A 1 86 ? 7.577 0.828 -7.331 1.00 92.12 86 ARG A O 1
ATOM 662 N N . LYS A 1 87 ? 9.005 1.250 -5.649 1.00 92.31 87 LYS A N 1
ATOM 663 C CA . LYS A 1 87 ? 10.201 0.765 -6.362 1.00 92.31 87 LYS A CA 1
ATOM 664 C C . LYS A 1 87 ? 10.090 -0.715 -6.724 1.00 92.31 87 LYS A C 1
ATOM 666 O O . LYS A 1 87 ? 10.452 -1.087 -7.835 1.00 92.31 87 LYS A O 1
ATOM 671 N N . TRP A 1 88 ? 9.564 -1.543 -5.820 1.00 91.50 88 TRP A N 1
ATOM 672 C CA . TRP A 1 88 ? 9.303 -2.956 -6.096 1.00 91.50 88 TRP A CA 1
ATOM 673 C C . TRP A 1 88 ? 8.279 -3.145 -7.217 1.00 91.50 88 TRP A C 1
ATOM 675 O O . TRP A 1 88 ? 8.525 -3.936 -8.119 1.00 91.50 88 TRP A O 1
ATOM 685 N N . CYS A 1 89 ? 7.182 -2.381 -7.216 1.00 90.81 89 CYS A N 1
ATOM 686 C CA . CYS A 1 89 ? 6.185 -2.424 -8.290 1.00 90.81 89 CYS A CA 1
ATOM 687 C C . CYS A 1 89 ? 6.822 -2.093 -9.640 1.00 90.81 89 CYS A C 1
ATOM 689 O O . CYS A 1 89 ? 6.720 -2.885 -10.566 1.00 90.81 89 CYS A O 1
ATOM 691 N N . LEU A 1 90 ? 7.559 -0.979 -9.716 1.00 91.12 90 LEU A N 1
ATOM 692 C CA . LEU A 1 90 ? 8.250 -0.561 -10.938 1.00 91.12 90 LEU A CA 1
ATOM 693 C C . LEU A 1 90 ? 9.249 -1.615 -11.425 1.00 91.12 90 LEU A C 1
ATOM 695 O O . LEU A 1 90 ? 9.352 -1.870 -12.624 1.00 91.12 90 LEU A O 1
ATOM 699 N N . PHE A 1 91 ? 9.979 -2.243 -10.500 1.00 91.12 91 PHE A N 1
ATOM 700 C CA . PHE A 1 91 ? 10.875 -3.345 -10.823 1.00 91.12 91 PHE A CA 1
ATOM 701 C C . PHE A 1 91 ? 10.103 -4.544 -11.384 1.00 91.12 91 PHE A C 1
ATOM 703 O O . PHE A 1 91 ? 10.490 -5.080 -12.421 1.00 91.12 91 PHE A O 1
ATOM 710 N N . CYS A 1 92 ? 9.010 -4.952 -10.738 1.00 90.44 92 CYS A N 1
ATOM 711 C CA . CYS A 1 92 ? 8.168 -6.042 -11.217 1.00 90.44 92 CYS A CA 1
ATOM 712 C C . CYS A 1 92 ? 7.598 -5.754 -12.606 1.00 90.44 92 CYS A C 1
ATOM 714 O O . CYS A 1 92 ? 7.716 -6.605 -13.484 1.00 90.44 92 CYS A O 1
ATOM 716 N N . ASP A 1 93 ? 7.068 -4.551 -12.819 1.00 88.88 93 ASP A N 1
ATOM 717 C CA . ASP A 1 93 ? 6.510 -4.114 -14.098 1.00 88.88 93 ASP A CA 1
ATOM 718 C C . ASP A 1 93 ? 7.577 -4.145 -15.201 1.00 88.88 93 ASP A C 1
ATOM 720 O O . ASP A 1 93 ? 7.349 -4.709 -16.269 1.00 88.88 93 ASP A O 1
ATOM 724 N N . SER A 1 94 ? 8.780 -3.634 -14.915 1.00 91.62 94 SER A N 1
ATOM 725 C CA . SER A 1 94 ? 9.899 -3.607 -15.871 1.00 91.62 94 SER A CA 1
ATOM 726 C C . SER A 1 94 ? 10.430 -5.000 -16.231 1.00 91.62 94 SER A C 1
ATOM 728 O O . SER A 1 94 ? 11.013 -5.181 -17.296 1.00 91.62 94 SER A O 1
ATOM 730 N N . ASN A 1 95 ? 10.251 -5.985 -15.349 1.00 89.19 95 ASN A N 1
ATOM 731 C CA . ASN A 1 95 ? 10.757 -7.349 -15.528 1.00 89.19 95 ASN A CA 1
ATOM 732 C C . ASN A 1 95 ? 9.647 -8.365 -15.845 1.00 89.19 95 ASN A C 1
ATOM 734 O O . ASN A 1 95 ? 9.914 -9.566 -15.852 1.00 89.19 95 ASN A O 1
ATOM 738 N N . ASN A 1 96 ? 8.412 -7.913 -16.097 1.00 88.12 96 ASN A N 1
ATOM 739 C CA . ASN A 1 96 ? 7.240 -8.776 -16.297 1.00 88.12 96 ASN A CA 1
ATOM 740 C C . ASN A 1 96 ? 7.046 -9.810 -15.166 1.00 88.12 96 ASN A C 1
ATOM 742 O O . ASN A 1 96 ? 6.663 -10.958 -15.399 1.00 88.12 96 ASN A O 1
ATOM 746 N N . LEU A 1 97 ? 7.329 -9.410 -13.923 1.00 88.56 97 LEU A N 1
ATOM 747 C CA . LEU A 1 97 ? 7.153 -10.242 -12.736 1.00 88.56 97 LEU A CA 1
ATOM 748 C C . LEU A 1 97 ? 5.805 -9.959 -12.078 1.00 88.56 97 LEU A C 1
ATOM 750 O O . LEU A 1 97 ? 5.366 -8.817 -11.965 1.00 88.56 97 LEU A O 1
ATOM 754 N N . HIS A 1 98 ? 5.172 -11.001 -11.549 1.00 87.69 98 HIS A N 1
ATOM 755 C CA . HIS A 1 98 ? 3.979 -10.823 -10.733 1.00 87.69 98 HIS A CA 1
ATOM 756 C C . HIS A 1 98 ? 4.363 -10.329 -9.330 1.00 87.69 98 HIS A C 1
ATOM 758 O O . HIS A 1 98 ? 5.113 -10.989 -8.613 1.00 87.69 98 HIS A O 1
ATOM 764 N N . ILE A 1 99 ? 3.784 -9.206 -8.902 1.00 88.81 99 ILE A N 1
ATOM 765 C CA . ILE A 1 99 ? 4.151 -8.479 -7.674 1.00 88.81 99 ILE A CA 1
ATOM 766 C C . ILE A 1 99 ? 4.136 -9.311 -6.379 1.00 88.81 99 ILE A C 1
ATOM 768 O O . ILE A 1 99 ? 4.921 -9.053 -5.467 1.00 88.81 99 ILE A O 1
ATOM 772 N N . PHE A 1 100 ? 3.262 -10.322 -6.297 1.00 88.44 100 PHE A N 1
ATOM 773 C CA . PHE A 1 100 ? 3.154 -11.227 -5.141 1.00 88.44 100 PHE A CA 1
ATOM 774 C C . PHE A 1 100 ? 3.845 -12.581 -5.343 1.00 88.44 100 PHE A C 1
ATOM 776 O O . PHE A 1 100 ? 3.735 -13.444 -4.477 1.00 88.44 100 PHE A O 1
ATOM 783 N N . ASN A 1 101 ? 4.488 -12.808 -6.489 1.00 80.62 101 ASN A N 1
ATOM 784 C CA . ASN A 1 101 ? 5.168 -14.062 -6.794 1.00 80.62 101 ASN A CA 1
ATOM 785 C C . ASN A 1 101 ? 6.675 -13.803 -6.881 1.00 80.62 101 ASN A C 1
ATOM 787 O O . ASN A 1 101 ? 7.218 -13.593 -7.964 1.00 80.62 101 ASN A O 1
ATOM 791 N N . SER A 1 102 ? 7.359 -13.779 -5.735 1.00 66.31 102 SER A N 1
ATOM 792 C CA . SER A 1 102 ? 8.818 -13.802 -5.745 1.00 66.31 102 SER A CA 1
ATOM 793 C C . SER A 1 102 ? 9.267 -15.241 -5.984 1.00 66.31 102 SER A C 1
ATOM 795 O O . SER A 1 102 ? 9.084 -16.120 -5.140 1.00 66.31 102 SER A O 1
ATOM 797 N N . VAL A 1 103 ? 9.851 -15.509 -7.154 1.00 59.72 103 VAL A N 1
ATOM 798 C CA . VAL A 1 103 ? 10.561 -16.772 -7.368 1.00 59.72 103 VAL A CA 1
ATOM 799 C C . VAL A 1 103 ? 11.723 -16.793 -6.382 1.00 59.72 103 VAL A C 1
ATOM 801 O O . VAL A 1 103 ? 12.730 -16.107 -6.550 1.00 59.72 103 VAL A O 1
ATOM 804 N N . THR A 1 104 ? 11.566 -17.562 -5.309 1.00 57.34 104 THR A N 1
ATOM 805 C CA . THR A 1 104 ? 12.661 -17.851 -4.391 1.00 57.34 104 THR A CA 1
ATOM 806 C C . THR A 1 104 ? 13.546 -18.888 -5.066 1.00 57.34 104 THR A C 1
ATOM 808 O O . THR A 1 104 ? 13.355 -20.092 -4.913 1.00 57.34 104 THR A O 1
ATOM 811 N N . SER A 1 105 ? 14.524 -18.429 -5.847 1.00 55.59 105 SER A N 1
ATOM 812 C CA . SER A 1 105 ? 15.620 -19.272 -6.328 1.00 55.59 105 SER A CA 1
ATOM 813 C C . SER A 1 105 ? 16.471 -19.685 -5.128 1.00 55.59 105 SER A C 1
ATOM 815 O O . SER A 1 105 ? 17.537 -19.128 -4.873 1.00 55.59 105 SER A O 1
ATOM 817 N N . ARG A 1 106 ? 15.975 -20.636 -4.332 1.00 60.94 106 ARG A N 1
ATOM 818 C CA . ARG A 1 106 ? 16.725 -21.262 -3.248 1.00 60.94 106 ARG A CA 1
ATOM 819 C C . ARG A 1 106 ? 17.819 -22.092 -3.915 1.00 60.94 106 ARG A C 1
ATOM 821 O O . ARG A 1 106 ? 17.590 -23.252 -4.248 1.00 60.94 106 ARG A O 1
ATOM 828 N N . ARG A 1 107 ? 18.987 -21.488 -4.162 1.00 63.81 107 ARG A N 1
ATOM 829 C CA . ARG A 1 107 ? 20.199 -22.232 -4.521 1.00 63.81 107 ARG A CA 1
ATOM 830 C C . ARG A 1 107 ? 20.499 -23.160 -3.347 1.00 63.81 107 ARG A C 1
ATOM 832 O O . ARG A 1 107 ? 21.016 -22.718 -2.327 1.00 63.81 107 ARG A O 1
ATOM 839 N N . ARG A 1 108 ? 20.081 -24.421 -3.460 1.00 54.38 108 ARG A N 1
ATOM 840 C CA . ARG A 1 108 ? 20.621 -25.498 -2.636 1.00 54.38 108 ARG A CA 1
ATOM 841 C C . ARG A 1 108 ? 22.037 -25.732 -3.158 1.00 54.38 108 ARG A C 1
ATOM 843 O O . ARG A 1 108 ? 22.186 -26.233 -4.270 1.00 54.38 108 ARG A O 1
ATOM 850 N N . GLY A 1 109 ? 23.017 -25.217 -2.424 1.00 58.97 109 GLY A N 1
ATOM 851 C CA . GLY A 1 109 ? 24.378 -25.748 -2.442 1.00 58.97 109 GLY A CA 1
ATOM 852 C C . GLY A 1 109 ? 24.450 -26.945 -1.512 1.00 58.97 109 GLY A C 1
ATOM 853 O O . GLY A 1 109 ? 23.647 -26.961 -0.547 1.00 58.97 109 GLY A O 1
#

Organism: NCBI:txid156304